Protein AF-A0A4U1EBN3-F1 (afdb_monomer)

Nearest PDB structures (foldseek):
  2xh1-assembly1_B  TM=9.028E-01  e=1.393E-08  Homo sapiens
  6t8q-assembly1_A  TM=9.033E-01  e=2.038E-08  Homo sapiens
  6t8p-assembly1_B  TM=8.992E-01  e=2.628E-08  Homo sapiens
  4gdy-assembly1_B  TM=8.950E-01  e=2.466E-08  Homo sapiens
  2vgz-assembly1_A  TM=9.023E-01  e=3.179E-08  Homo sapiens

Foldseek 3Di:
DVVVVVCVVCDPVNVVVVVVVVVVVLVVLLVVVVVVCCVPCVVQWDWDSDPDDFWIWIGGPPDPPPPVVCVVPVVVPPQDADDDNIGIDGSDD

Solvent-accessible surface area (backbone atoms only — not comparable to full-atom values): 5765 Å² total; per-residue (Å²): 108,69,69,60,53,51,48,62,75,39,37,71,68,45,47,51,54,48,51,50,56,52,50,53,52,50,49,56,52,50,52,54,51,49,54,49,42,58,73,74,32,61,91,47,40,48,69,61,88,65,92,66,83,64,55,43,54,39,46,66,59,95,55,95,61,65,60,66,63,38,74,76,55,42,79,83,48,101,71,83,75,75,99,61,102,49,48,57,48,67,70,78,129

Structure (mmCIF, N/CA/C/O backbone):
d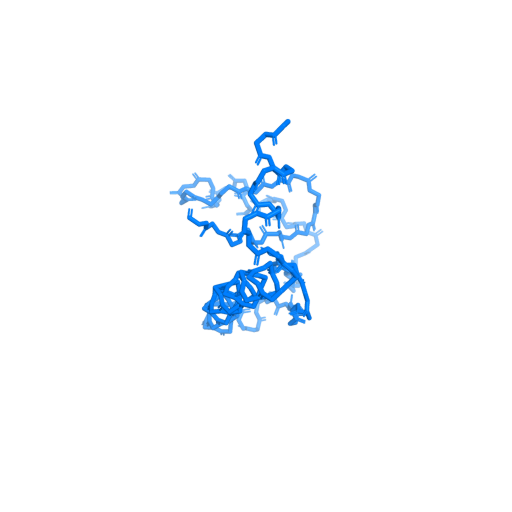ata_AF-A0A4U1EBN3-F1
#
_entry.id   AF-A0A4U1EBN3-F1
#
loop_
_atom_site.group_PDB
_atom_site.id
_atom_site.type_symbol
_atom_site.label_atom_id
_atom_site.label_alt_id
_atom_site.label_comp_id
_atom_site.label_asym_id
_atom_site.label_entity_id
_atom_site.label_seq_id
_atom_site.pdbx_PDB_ins_code
_atom_site.Cartn_x
_atom_site.Cartn_y
_atom_site.Cartn_z
_atom_site.occupancy
_atom_site.B_iso_or_equiv
_atom_site.auth_seq_id
_atom_site.auth_comp_id
_atom_site.auth_asym_id
_atom_site.auth_atom_id
_atom_site.pdbx_PDB_model_num
ATOM 1 N N . LEU A 1 1 ? -0.494 9.701 26.380 1.00 71.62 1 LEU A N 1
ATOM 2 C CA . LEU A 1 1 ? -1.924 9.930 26.703 1.00 71.62 1 LEU A CA 1
ATOM 3 C C . LEU A 1 1 ? -2.773 10.270 25.475 1.00 71.62 1 LEU A C 1
ATOM 5 O O . LEU A 1 1 ? -3.823 9.664 25.344 1.00 71.62 1 LEU A O 1
ATOM 9 N N . LEU A 1 2 ? -2.316 11.120 24.543 1.00 88.75 2 LEU A N 1
ATOM 10 C CA . LEU A 1 2 ? -3.091 11.505 23.345 1.00 88.75 2 LEU A CA 1
ATOM 11 C C . LEU A 1 2 ? -3.589 10.327 22.488 1.00 88.75 2 LEU A C 1
ATOM 13 O O . LEU A 1 2 ? -4.775 10.254 22.193 1.00 88.75 2 LEU A O 1
ATOM 17 N N . VAL A 1 3 ? -2.718 9.370 22.142 1.00 89.06 3 VAL A N 1
ATOM 18 C CA . VAL A 1 3 ? -3.121 8.188 21.347 1.00 89.06 3 VAL A CA 1
ATOM 19 C C . VAL A 1 3 ? -4.160 7.344 22.090 1.00 89.06 3 VAL A C 1
ATOM 21 O O . VAL A 1 3 ? -5.131 6.897 21.499 1.00 89.06 3 VAL A O 1
ATOM 24 N N . SER A 1 4 ? -4.001 7.176 23.405 1.00 88.88 4 SER A N 1
ATOM 25 C CA . SER A 1 4 ? -4.958 6.429 24.228 1.00 88.88 4 SER A CA 1
ATOM 26 C C . SER A 1 4 ? -6.324 7.120 24.296 1.00 88.88 4 SER A C 1
ATOM 28 O O . SER A 1 4 ? -7.339 6.442 24.186 1.00 88.88 4 SER A O 1
ATOM 30 N N . GLN A 1 5 ? -6.361 8.451 24.414 1.00 92.12 5 GLN A N 1
ATOM 31 C CA . GLN A 1 5 ? -7.612 9.216 24.391 1.00 92.12 5 GLN A CA 1
ATOM 32 C C . GLN A 1 5 ? -8.293 9.159 23.020 1.00 92.12 5 GLN A C 1
ATOM 34 O O . GLN A 1 5 ? -9.506 8.988 22.959 1.00 92.12 5 GLN A O 1
ATOM 39 N N . LEU A 1 6 ? -7.518 9.242 21.936 1.00 91.56 6 LEU A N 1
ATOM 40 C CA . LEU A 1 6 ? -8.024 9.111 20.571 1.00 91.56 6 LEU A CA 1
ATOM 41 C C . LEU A 1 6 ? -8.663 7.737 20.340 1.00 91.56 6 LEU A C 1
ATOM 43 O O . LEU A 1 6 ? -9.789 7.657 19.861 1.00 91.56 6 LEU A O 1
ATOM 47 N N . LEU A 1 7 ? -7.968 6.663 20.727 1.00 91.56 7 LEU A N 1
ATOM 48 C CA . LEU A 1 7 ? -8.481 5.299 20.596 1.00 91.56 7 LEU A CA 1
ATOM 49 C C . LEU A 1 7 ? -9.733 5.078 21.450 1.00 91.56 7 LEU A C 1
ATOM 51 O O . LEU A 1 7 ? -10.666 4.426 20.998 1.00 91.56 7 LEU A O 1
ATOM 55 N N . TYR A 1 8 ? -9.787 5.657 22.652 1.00 92.81 8 TYR A N 1
ATOM 56 C CA . TYR A 1 8 ? -10.977 5.574 23.498 1.00 92.81 8 TYR A CA 1
ATOM 57 C C . TYR A 1 8 ? -12.173 6.327 22.895 1.00 92.81 8 TYR A C 1
ATOM 59 O O . TYR A 1 8 ? -13.289 5.820 22.918 1.00 92.81 8 TYR A O 1
ATOM 67 N N . GLN A 1 9 ? -11.949 7.516 22.324 1.00 94.19 9 GLN A N 1
ATOM 68 C CA . GLN A 1 9 ? -12.997 8.298 21.658 1.00 94.19 9 GLN A CA 1
ATOM 69 C C . GLN A 1 9 ? -13.505 7.643 20.373 1.00 94.19 9 GLN A C 1
ATOM 71 O O . GLN A 1 9 ? -14.690 7.732 20.070 1.00 94.19 9 GLN A O 1
ATOM 76 N N . TRP A 1 10 ? -12.616 7.017 19.603 1.00 93.56 10 TRP A N 1
ATOM 77 C CA . TRP A 1 10 ? -12.986 6.317 18.376 1.00 93.56 10 TRP A CA 1
ATOM 78 C C . TRP A 1 10 ? -13.651 4.968 18.638 1.00 93.56 10 TRP A C 1
ATOM 80 O O . TRP A 1 10 ? -14.449 4.520 17.816 1.00 93.56 10 TRP A O 1
ATOM 90 N N . GLY A 1 11 ? -13.320 4.317 19.755 1.00 94.56 11 GLY A N 1
ATOM 91 C CA . GLY A 1 11 ? -13.666 2.919 19.964 1.00 94.56 11 GLY A CA 1
ATOM 92 C C . GLY A 1 11 ? -13.052 2.017 18.888 1.00 94.56 11 GLY A C 1
ATOM 93 O O . GLY A 1 11 ? -12.289 2.453 18.021 1.00 94.56 11 GLY A O 1
ATOM 94 N N . GLU A 1 12 ? -13.388 0.731 18.938 1.00 94.94 12 GLU A N 1
ATOM 95 C CA . GLU A 1 12 ? -12.896 -0.245 17.961 1.00 94.94 12 GLU A CA 1
ATOM 96 C C . GLU A 1 12 ? -13.372 0.083 16.538 1.00 94.94 12 GLU A C 1
ATOM 98 O O . GLU A 1 12 ? -12.569 0.108 15.608 1.00 94.94 12 GLU A O 1
ATOM 103 N N . GLU A 1 13 ? -14.649 0.433 16.379 1.00 95.69 13 GLU A N 1
ATOM 104 C CA . GLU A 1 13 ? -15.240 0.762 15.079 1.00 95.69 13 GLU A CA 1
ATOM 105 C C . GLU A 1 13 ? -14.567 1.981 14.428 1.00 95.69 13 GLU A C 1
ATOM 107 O O . GLU A 1 13 ? -14.170 1.930 13.264 1.00 95.69 13 GLU A O 1
ATOM 112 N N . GLY A 1 14 ? -14.370 3.072 15.177 1.00 95.69 14 GLY A N 1
ATOM 113 C CA . GLY A 1 14 ? -13.728 4.275 14.650 1.00 95.69 14 GLY A CA 1
ATOM 114 C C . GLY A 1 14 ? -12.250 4.061 14.322 1.00 95.69 14 GLY A C 1
ATOM 115 O O . GLY A 1 14 ? -11.750 4.626 13.343 1.00 95.69 14 GLY A O 1
ATOM 116 N N . PHE A 1 15 ? -11.560 3.216 15.096 1.00 95.12 15 PHE A N 1
ATOM 117 C CA . PHE A 1 15 ? -10.187 2.818 14.808 1.00 95.12 15 PHE A CA 1
ATOM 118 C C . PHE A 1 15 ? -10.098 1.996 13.519 1.00 95.12 15 PHE A C 1
ATOM 120 O O . PHE A 1 15 ? -9.311 2.349 12.641 1.00 95.12 15 PHE A O 1
ATOM 127 N N . LEU A 1 16 ? -10.933 0.965 13.359 1.00 96.19 16 LEU A N 1
ATOM 128 C CA . LEU A 1 16 ? -10.971 0.153 12.139 1.00 96.19 16 LEU A CA 1
ATOM 129 C C . LEU A 1 16 ? -11.334 1.003 10.916 1.00 96.1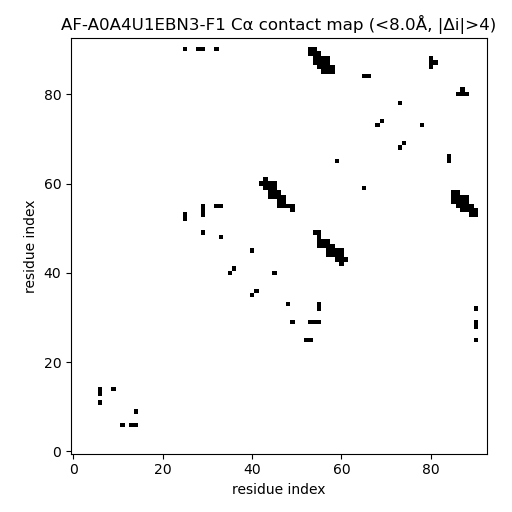9 16 LEU A C 1
ATOM 131 O O . LEU A 1 16 ? -10.625 0.968 9.914 1.00 96.19 16 LEU A O 1
ATOM 135 N N . ALA A 1 17 ? -12.332 1.882 11.035 1.00 96.44 17 ALA A N 1
ATOM 136 C CA . ALA A 1 17 ? -12.691 2.803 9.962 1.00 96.44 17 ALA A CA 1
ATOM 137 C C . ALA A 1 17 ? -11.539 3.760 9.597 1.00 96.44 17 ALA A C 1
ATOM 139 O O . ALA A 1 17 ? -11.388 4.147 8.437 1.00 96.44 17 ALA A O 1
ATOM 140 N N . HIS A 1 18 ? -10.724 4.188 10.568 1.00 95.00 18 HIS A N 1
ATOM 141 C CA . HIS A 1 18 ? -9.522 4.972 10.284 1.00 95.00 18 HIS A CA 1
ATOM 142 C C . HIS A 1 18 ? -8.462 4.147 9.553 1.00 95.00 18 HIS A C 1
ATOM 144 O O . HIS A 1 18 ? -7.898 4.635 8.573 1.00 95.00 18 HIS A O 1
ATOM 150 N N . VAL A 1 19 ? -8.219 2.911 9.994 1.00 94.25 19 VAL A N 1
ATOM 151 C CA . VAL A 1 19 ? -7.289 1.988 9.335 1.00 94.25 19 VAL A CA 1
ATOM 152 C C . VAL A 1 19 ? -7.698 1.761 7.879 1.00 94.25 19 VAL A C 1
ATOM 154 O O . VAL A 1 19 ? -6.850 1.907 7.001 1.00 94.25 19 VAL A O 1
ATOM 157 N N . ASP A 1 20 ? -8.981 1.531 7.598 1.00 95.75 20 ASP A N 1
ATOM 158 C CA . ASP A 1 20 ? -9.489 1.355 6.231 1.00 95.75 20 ASP A CA 1
ATOM 159 C C . ASP A 1 20 ? -9.238 2.591 5.357 1.00 95.75 20 ASP A C 1
ATOM 161 O O . ASP A 1 20 ? -8.722 2.478 4.243 1.00 95.75 20 ASP A O 1
ATOM 165 N N . ARG A 1 21 ? -9.485 3.799 5.885 1.00 95.12 21 ARG A N 1
ATOM 166 C CA . ARG A 1 21 ? -9.176 5.052 5.168 1.00 95.12 21 ARG A CA 1
ATOM 167 C C . ARG A 1 21 ? -7.688 5.184 4.845 1.00 95.12 21 ARG A C 1
ATOM 169 O O . ARG A 1 21 ? -7.331 5.644 3.759 1.00 95.12 21 ARG A O 1
ATOM 176 N N . VAL A 1 22 ? -6.816 4.802 5.777 1.00 93.31 22 VAL A N 1
ATOM 177 C CA . VAL A 1 22 ? -5.361 4.826 5.571 1.00 93.31 22 VAL A CA 1
ATOM 178 C C . VAL A 1 22 ? -4.948 3.780 4.531 1.00 93.31 22 VAL A C 1
ATOM 180 O O . VAL A 1 22 ? -4.151 4.091 3.645 1.00 93.31 22 VAL A O 1
ATOM 183 N N . ILE A 1 23 ? -5.518 2.574 4.577 1.00 91.69 23 ILE A N 1
ATOM 184 C CA . ILE A 1 23 ? -5.285 1.523 3.577 1.00 91.69 23 ILE A CA 1
ATOM 185 C C . ILE A 1 23 ? -5.679 2.015 2.182 1.00 91.69 23 ILE A C 1
ATOM 187 O O . ILE A 1 23 ? -4.889 1.881 1.247 1.00 91.69 23 ILE A O 1
ATOM 191 N N . ASP A 1 24 ? -6.855 2.622 2.034 1.00 92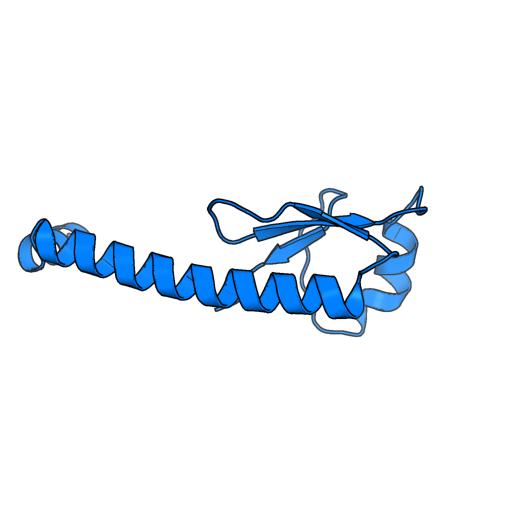.81 24 ASP A N 1
ATOM 192 C CA . ASP A 1 24 ? -7.332 3.141 0.751 1.00 92.81 24 ASP A CA 1
ATOM 193 C C . ASP A 1 24 ? -6.448 4.262 0.205 1.00 92.81 24 ASP A C 1
ATOM 195 O O . ASP A 1 24 ? 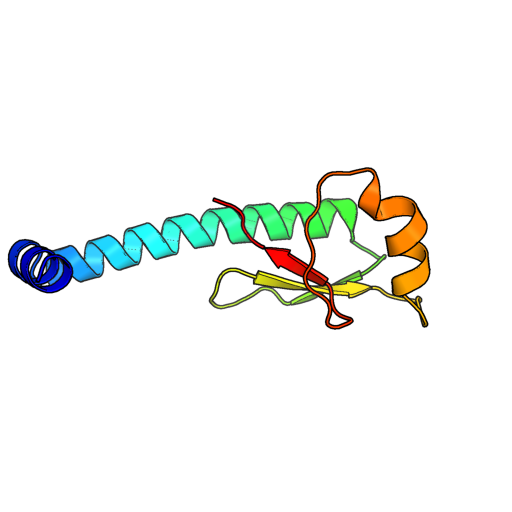-6.181 4.318 -0.999 1.00 92.81 24 ASP A O 1
ATOM 199 N N . PHE A 1 25 ? -5.952 5.137 1.080 1.00 90.81 25 PHE A N 1
ATOM 200 C CA . PHE A 1 25 ? -4.990 6.164 0.700 1.00 90.81 25 PHE A CA 1
ATOM 201 C C . PHE A 1 25 ? -3.705 5.544 0.134 1.00 90.81 25 PHE A C 1
ATOM 203 O O . PHE A 1 25 ? -3.312 5.855 -0.992 1.00 90.81 25 PHE A O 1
ATOM 210 N N . TYR A 1 26 ? -3.082 4.612 0.861 1.00 86.94 26 TYR A N 1
ATOM 211 C CA . TYR A 1 26 ? -1.847 3.971 0.398 1.00 86.94 26 TYR A CA 1
ATOM 212 C C . TYR A 1 26 ? -2.058 3.083 -0.831 1.00 86.94 26 TYR A C 1
ATOM 214 O O . TYR A 1 26 ? -1.167 2.998 -1.676 1.00 86.94 26 TYR A O 1
ATOM 222 N N . ARG A 1 27 ? -3.241 2.480 -0.987 1.00 88.88 27 ARG A N 1
ATOM 223 C CA . ARG A 1 27 ? -3.611 1.719 -2.185 1.00 88.88 27 ARG A CA 1
ATOM 224 C C . ARG A 1 27 ? -3.588 2.600 -3.432 1.00 88.88 27 ARG A C 1
ATOM 226 O O . ARG A 1 27 ? -2.935 2.239 -4.406 1.00 88.88 27 ARG A O 1
ATOM 233 N N . LYS A 1 28 ? -4.211 3.782 -3.379 1.00 90.12 28 LYS A N 1
ATOM 234 C CA . LYS A 1 28 ? -4.210 4.742 -4.500 1.00 90.12 28 LYS A CA 1
ATOM 235 C C . LYS A 1 28 ? -2.795 5.167 -4.884 1.00 90.12 28 LYS A C 1
ATOM 237 O O . LYS A 1 28 ? -2.458 5.202 -6.065 1.00 90.12 28 LYS A O 1
ATOM 242 N N . GLN A 1 29 ? -1.954 5.438 -3.889 1.00 86.94 29 GLN A N 1
ATOM 243 C CA . GLN A 1 29 ? -0.569 5.830 -4.130 1.00 86.94 29 GLN A CA 1
ATOM 244 C C . GLN A 1 29 ? 0.271 4.694 -4.727 1.00 86.94 29 GLN A C 1
ATOM 246 O O . GLN A 1 29 ? 1.057 4.922 -5.648 1.00 86.94 29 GLN A O 1
ATOM 251 N N . ARG A 1 30 ? 0.090 3.461 -4.236 1.00 87.56 30 ARG A N 1
ATOM 252 C CA . ARG A 1 30 ? 0.716 2.268 -4.816 1.00 87.56 30 ARG A CA 1
ATOM 253 C C . ARG A 1 30 ? 0.332 2.120 -6.284 1.00 87.56 30 ARG A C 1
ATOM 255 O O . ARG A 1 30 ? 1.210 1.900 -7.111 1.00 87.56 30 ARG A O 1
ATOM 262 N N . ASP A 1 31 ? -0.952 2.244 -6.602 1.00 89.94 31 ASP A N 1
ATOM 263 C CA . ASP A 1 31 ? -1.451 2.053 -7.965 1.00 89.94 31 ASP A CA 1
ATOM 264 C C . ASP A 1 31 ? -0.890 3.122 -8.916 1.00 89.94 31 ASP A C 1
ATOM 266 O O . ASP A 1 31 ? -0.449 2.799 -10.019 1.00 89.94 31 ASP A O 1
ATOM 270 N N . ALA A 1 32 ? -0.794 4.377 -8.463 1.00 88.31 32 ALA A N 1
ATOM 271 C CA . ALA A 1 32 ? -0.143 5.446 -9.220 1.00 88.31 32 ALA A CA 1
ATOM 272 C C . ALA A 1 32 ? 1.351 5.167 -9.466 1.00 88.31 32 ALA A C 1
ATOM 274 O O . ALA A 1 32 ? 1.860 5.396 -10.567 1.00 88.31 32 ALA A O 1
ATOM 275 N N . LEU A 1 33 ? 2.056 4.643 -8.460 1.00 85.50 33 LEU A N 1
ATOM 276 C CA . LEU A 1 33 ? 3.475 4.313 -8.566 1.00 85.50 33 LEU A CA 1
ATOM 277 C C . LEU A 1 33 ? 3.723 3.124 -9.506 1.00 85.50 33 LEU A C 1
ATOM 279 O O . LEU A 1 33 ? 4.663 3.161 -10.300 1.00 85.50 33 LEU A O 1
ATOM 283 N N . LEU A 1 34 ? 2.861 2.105 -9.462 1.00 88.25 34 LEU A N 1
ATOM 284 C CA . LEU A 1 34 ? 2.898 0.974 -10.392 1.00 88.25 34 LEU A CA 1
ATOM 285 C C . LEU A 1 34 ? 2.638 1.430 -11.827 1.00 88.25 34 LEU A C 1
ATOM 287 O O . LEU A 1 34 ? 3.426 1.102 -12.706 1.00 88.25 34 LEU A O 1
ATOM 291 N N . ALA A 1 35 ? 1.627 2.273 -12.052 1.00 89.38 35 ALA A N 1
ATOM 292 C CA . ALA A 1 35 ? 1.353 2.826 -13.376 1.00 89.38 35 ALA A CA 1
ATOM 293 C C . ALA A 1 35 ? 2.538 3.645 -13.922 1.00 89.38 35 ALA A C 1
ATOM 295 O O . ALA A 1 35 ? 2.844 3.597 -15.115 1.00 89.38 35 ALA A O 1
ATOM 296 N N . ALA A 1 36 ? 3.238 4.389 -13.058 1.00 85.88 36 ALA A N 1
ATOM 297 C CA . ALA A 1 36 ? 4.448 5.106 -13.447 1.00 85.88 36 ALA A CA 1
ATOM 298 C C . ALA A 1 36 ? 5.602 4.147 -13.789 1.00 85.88 36 ALA A C 1
ATOM 300 O O . ALA A 1 36 ? 6.301 4.371 -14.780 1.00 85.88 36 ALA A O 1
ATOM 301 N N . ALA A 1 37 ? 5.785 3.079 -13.010 1.00 85.62 37 ALA A N 1
ATOM 302 C CA . ALA A 1 37 ? 6.783 2.052 -13.288 1.00 85.62 37 ALA A CA 1
ATOM 303 C C . ALA A 1 37 ? 6.487 1.332 -14.615 1.00 85.62 37 ALA A C 1
ATOM 305 O O . ALA A 1 37 ? 7.356 1.295 -15.485 1.00 85.62 37 ALA A O 1
ATOM 306 N N . ASP A 1 38 ? 5.248 0.885 -14.835 1.00 87.62 38 ASP A N 1
ATOM 307 C CA . ASP A 1 38 ? 4.808 0.275 -16.096 1.00 87.62 38 ASP A CA 1
ATOM 308 C C . ASP A 1 38 ? 5.053 1.215 -17.282 1.00 87.62 38 ASP A C 1
ATOM 310 O O . ASP A 1 38 ? 5.561 0.796 -18.323 1.00 87.62 38 ASP A O 1
ATOM 314 N N . LYS A 1 39 ? 4.763 2.511 -17.134 1.00 86.25 39 LYS A N 1
ATOM 315 C CA . LYS A 1 39 ? 4.930 3.485 -18.218 1.00 86.25 39 LYS A CA 1
ATOM 316 C C . LYS A 1 39 ? 6.391 3.760 -18.577 1.00 86.25 39 LYS A C 1
ATOM 318 O O . LYS A 1 39 ? 6.701 3.917 -19.755 1.00 86.25 39 LYS A O 1
ATOM 323 N N . TRP A 1 40 ? 7.270 3.892 -17.584 1.00 84.00 40 TRP A N 1
ATOM 324 C CA . TRP A 1 40 ? 8.620 4.433 -17.797 1.00 84.00 40 TRP A CA 1
ATOM 325 C C . TRP A 1 40 ? 9.744 3.410 -17.658 1.00 84.00 40 TRP A C 1
ATOM 327 O O . TRP A 1 40 ? 10.838 3.644 -18.167 1.00 84.00 40 TRP A O 1
ATOM 337 N N . LEU A 1 41 ? 9.502 2.301 -16.962 1.00 80.75 41 LEU A N 1
ATOM 338 C CA . LEU A 1 41 ? 10.524 1.316 -16.606 1.00 80.75 41 LEU A CA 1
ATOM 339 C C . LEU A 1 41 ? 10.298 -0.049 -17.270 1.00 80.75 41 LEU A C 1
ATOM 341 O O . LEU A 1 41 ? 11.152 -0.929 -17.145 1.00 80.75 41 LEU A O 1
ATOM 345 N N . SER A 1 42 ? 9.198 -0.232 -18.007 1.00 83.12 42 SER A N 1
ATOM 346 C CA . SER A 1 42 ? 8.930 -1.471 -18.747 1.00 83.12 42 SER A CA 1
ATOM 347 C C . SER A 1 42 ? 10.066 -1.815 -19.706 1.00 83.12 42 SER A C 1
ATOM 349 O O . SER A 1 42 ? 10.528 -0.984 -20.485 1.00 83.12 42 SER A O 1
ATOM 351 N N . GLY A 1 43 ? 10.548 -3.056 -19.625 1.00 81.00 43 GLY A N 1
ATOM 352 C CA . GLY A 1 43 ? 11.692 -3.545 -20.403 1.00 81.00 43 GLY A CA 1
ATOM 353 C C . GLY A 1 43 ? 13.065 -3.132 -19.854 1.00 81.00 43 GLY A C 1
ATOM 354 O O . GLY A 1 43 ? 14.048 -3.816 -20.131 1.00 81.00 43 GLY A O 1
ATOM 355 N N . LEU A 1 44 ? 13.136 -2.085 -19.026 1.00 79.56 44 LEU A N 1
ATOM 356 C CA . LEU A 1 44 ? 14.364 -1.612 -18.376 1.00 79.56 44 LEU A CA 1
ATOM 357 C C . LEU A 1 44 ? 14.541 -2.183 -16.965 1.00 79.56 44 LEU A C 1
ATOM 359 O O . LEU A 1 44 ? 15.666 -2.319 -16.491 1.00 79.56 44 LEU A O 1
ATOM 363 N N . ALA A 1 45 ? 13.448 -2.525 -16.284 1.00 83.50 45 ALA A N 1
ATOM 364 C CA . ALA A 1 45 ? 13.460 -3.020 -14.915 1.00 83.50 45 ALA A CA 1
ATOM 365 C C . ALA A 1 45 ? 12.374 -4.075 -14.666 1.00 83.50 45 ALA A C 1
ATOM 367 O O . ALA A 1 45 ? 11.493 -4.303 -15.492 1.00 83.50 45 ALA A O 1
ATOM 368 N N . GLU A 1 46 ? 12.468 -4.726 -13.513 1.00 82.25 46 GLU A N 1
ATOM 369 C CA . GLU A 1 46 ? 11.457 -5.603 -12.928 1.00 82.25 46 GLU A CA 1
ATOM 370 C C . GLU A 1 46 ? 11.084 -5.057 -11.557 1.00 82.25 46 GLU A C 1
ATOM 372 O O . GLU A 1 46 ? 11.940 -4.581 -10.811 1.00 82.25 46 GLU A O 1
ATOM 377 N N . TRP A 1 47 ? 9.813 -5.146 -11.199 1.00 86.44 47 TRP A N 1
ATOM 378 C CA . TRP A 1 47 ? 9.324 -4.808 -9.869 1.00 86.44 47 TRP A CA 1
ATOM 379 C C . TRP A 1 47 ? 8.258 -5.806 -9.450 1.00 86.44 47 TRP A C 1
ATOM 381 O O . TRP A 1 47 ? 7.655 -6.488 -10.278 1.00 86.44 47 TRP A O 1
ATOM 391 N N . GLN A 1 48 ? 8.042 -5.904 -8.143 1.00 83.81 48 GLN A N 1
ATOM 392 C CA . GLN A 1 48 ? 6.976 -6.722 -7.578 1.00 83.81 48 GLN A CA 1
ATOM 393 C C . GLN A 1 48 ? 5.851 -5.818 -7.093 1.00 83.81 48 GLN A C 1
ATOM 395 O O . GLN A 1 48 ? 6.109 -4.809 -6.439 1.00 83.81 48 GLN A O 1
ATOM 400 N N . VAL A 1 49 ? 4.608 -6.191 -7.399 1.00 83.31 49 VAL A N 1
ATOM 401 C CA . VAL A 1 49 ? 3.422 -5.507 -6.874 1.00 83.31 49 VAL A CA 1
ATOM 402 C C . VAL A 1 49 ? 3.378 -5.725 -5.359 1.00 83.31 49 VAL A C 1
ATOM 404 O O . VAL A 1 49 ? 3.251 -6.872 -4.924 1.00 83.31 49 VAL A O 1
ATOM 407 N N . PRO A 1 50 ? 3.494 -4.669 -4.534 1.00 81.44 50 PRO A N 1
ATOM 408 C CA . PRO A 1 50 ? 3.516 -4.843 -3.093 1.00 81.44 50 PRO A CA 1
ATOM 409 C C . PRO A 1 50 ? 2.104 -5.142 -2.575 1.00 81.44 50 PRO A C 1
ATOM 411 O O . PRO A 1 50 ? 1.148 -4.401 -2.830 1.00 81.44 50 PRO A O 1
ATOM 414 N N . THR A 1 51 ? 1.982 -6.228 -1.811 1.00 78.94 51 THR A N 1
ATOM 415 C CA . THR A 1 51 ? 0.726 -6.631 -1.156 1.00 78.94 51 THR A CA 1
ATOM 416 C C . THR A 1 51 ? 0.401 -5.745 0.051 1.00 78.94 51 THR A C 1
ATOM 418 O O . THR A 1 51 ? -0.767 -5.566 0.385 1.00 78.94 51 THR A O 1
ATOM 421 N N . ALA A 1 52 ? 1.422 -5.166 0.690 1.00 75.19 52 ALA A N 1
ATOM 422 C CA . ALA A 1 52 ? 1.306 -4.267 1.835 1.00 75.19 52 ALA A CA 1
ATOM 423 C C . ALA A 1 52 ? 2.518 -3.320 1.916 1.00 75.19 52 ALA A C 1
ATOM 425 O O . ALA A 1 52 ? 3.544 -3.549 1.272 1.00 75.19 52 ALA A O 1
ATOM 426 N N . GLY A 1 53 ? 2.413 -2.278 2.743 1.00 77.12 53 GLY A N 1
ATOM 427 C CA . GLY A 1 53 ? 3.485 -1.307 2.972 1.00 77.12 53 GLY A CA 1
ATOM 428 C C . GLY A 1 53 ? 3.439 -0.104 2.027 1.00 77.12 53 GLY A C 1
ATOM 429 O O . GLY A 1 53 ? 2.423 0.178 1.400 1.00 77.12 53 GLY A O 1
ATOM 430 N N . MET A 1 54 ? 4.546 0.641 1.977 1.00 80.06 54 MET A N 1
ATOM 431 C CA . MET A 1 54 ? 4.618 1.979 1.359 1.00 80.06 54 MET A CA 1
ATOM 432 C C . MET A 1 54 ? 5.745 2.114 0.325 1.00 80.06 54 MET A C 1
ATOM 434 O O . MET A 1 54 ? 6.103 3.223 -0.075 1.00 80.06 54 MET A O 1
ATOM 438 N N . PHE A 1 55 ? 6.345 0.994 -0.072 1.00 79.00 55 PHE A N 1
ATOM 439 C CA . PHE A 1 55 ? 7.547 0.978 -0.894 1.00 79.00 55 PHE A CA 1
ATOM 440 C C . PHE A 1 55 ? 7.372 0.064 -2.100 1.00 79.00 55 PHE A C 1
ATOM 442 O O . PHE A 1 55 ? 6.867 -1.051 -1.970 1.00 79.00 55 PHE A O 1
ATOM 449 N N . LEU A 1 56 ? 7.840 0.529 -3.259 1.00 79.38 56 LEU A N 1
ATOM 450 C CA . LEU A 1 56 ? 7.992 -0.303 -4.448 1.00 79.38 56 LEU A CA 1
ATOM 451 C C . LEU A 1 56 ? 9.460 -0.686 -4.611 1.00 79.38 56 LEU A C 1
ATOM 453 O O . LEU A 1 56 ? 10.330 0.186 -4.666 1.00 79.38 56 LEU A O 1
ATOM 457 N N . TRP A 1 57 ? 9.711 -1.988 -4.702 1.00 80.12 57 TRP A N 1
ATOM 458 C CA . TRP A 1 57 ? 11.036 -2.547 -4.931 1.00 80.12 57 TRP A CA 1
ATOM 459 C C . TRP A 1 57 ? 11.277 -2.756 -6.422 1.00 80.12 57 TRP A C 1
ATOM 461 O O . TRP A 1 57 ? 10.560 -3.527 -7.065 1.00 80.12 57 TRP A O 1
ATOM 471 N N . VAL A 1 58 ? 12.298 -2.084 -6.959 1.00 81.31 58 VAL A N 1
ATOM 472 C CA . VAL A 1 58 ? 12.631 -2.113 -8.387 1.00 81.31 58 VAL A CA 1
ATOM 473 C C . VAL A 1 58 ? 14.048 -2.649 -8.604 1.00 81.31 58 VAL A C 1
ATOM 475 O O . VAL A 1 58 ? 15.019 -2.174 -8.009 1.00 81.31 58 VAL A O 1
ATOM 478 N N . LYS A 1 59 ? 14.171 -3.629 -9.503 1.00 78.38 59 LYS A N 1
ATOM 479 C CA . LYS A 1 59 ? 15.416 -4.256 -9.954 1.00 78.38 59 LYS A CA 1
ATOM 480 C C . LYS A 1 59 ? 15.658 -3.924 -11.426 1.00 78.38 59 LYS A C 1
ATOM 482 O O . LYS A 1 59 ? 14.919 -4.366 -12.296 1.00 78.38 59 LYS A O 1
ATOM 487 N N . ILE A 1 60 ? 16.708 -3.169 -11.723 1.00 79.00 60 ILE A N 1
ATOM 488 C CA . ILE A 1 60 ? 17.043 -2.783 -13.101 1.00 79.00 60 ILE A CA 1
ATOM 489 C C . ILE A 1 60 ? 17.675 -3.968 -13.856 1.00 79.00 60 ILE A C 1
ATOM 491 O O . ILE A 1 60 ? 18.511 -4.685 -13.303 1.00 79.00 60 ILE A O 1
ATOM 495 N N . LYS A 1 61 ? 17.288 -4.184 -15.120 1.00 71.31 61 LYS A N 1
ATOM 496 C CA . LYS A 1 61 ? 17.841 -5.227 -16.000 1.00 71.31 61 LYS A CA 1
ATOM 497 C C . LYS A 1 61 ? 19.155 -4.768 -16.636 1.00 71.31 61 LYS A C 1
ATOM 499 O O . LYS A 1 61 ?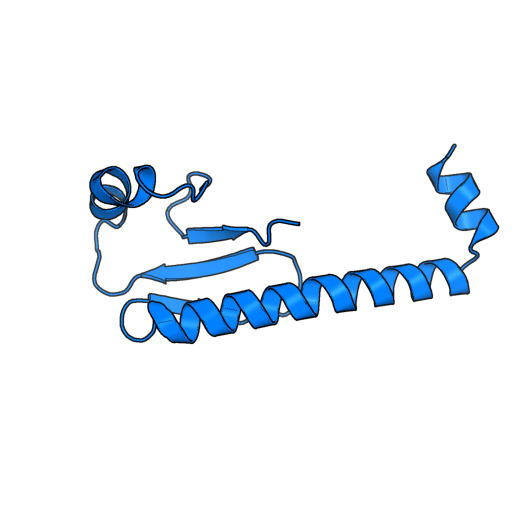 19.310 -3.603 -16.983 1.00 71.31 61 LYS A O 1
ATOM 504 N N . GLY A 1 62 ? 20.100 -5.689 -16.831 1.00 64.75 62 GLY A N 1
ATOM 505 C CA . GLY A 1 62 ? 21.296 -5.465 -17.662 1.00 64.75 62 GLY A CA 1
ATOM 506 C C . GLY A 1 62 ? 22.397 -4.573 -17.069 1.00 64.75 62 GLY A C 1
ATOM 507 O O . GLY A 1 62 ? 23.472 -4.479 -17.653 1.00 64.75 62 GLY A O 1
ATOM 508 N N . LEU A 1 63 ? 22.189 -3.963 -15.901 1.00 57.53 63 LEU A N 1
ATOM 509 C CA . LEU A 1 63 ? 23.219 -3.204 -15.191 1.00 57.53 63 LEU A CA 1
ATOM 510 C C . LEU A 1 63 ? 23.887 -4.092 -14.137 1.00 57.53 63 LEU A C 1
ATOM 512 O O . LEU A 1 63 ? 23.287 -4.405 -13.114 1.00 57.53 63 LEU A O 1
ATOM 516 N N . HIS A 1 64 ? 25.140 -4.489 -14.384 1.00 53.09 64 HIS A N 1
ATOM 517 C CA . HIS A 1 64 ? 26.000 -5.068 -13.340 1.00 53.09 64 HIS A CA 1
ATOM 518 C C . HIS A 1 64 ? 26.396 -4.029 -12.282 1.00 53.09 64 HIS A C 1
ATOM 520 O O . HIS A 1 64 ? 26.724 -4.405 -11.161 1.00 53.09 64 HIS A O 1
ATOM 526 N N . ASP A 1 65 ? 26.315 -2.735 -12.609 1.00 54.34 65 ASP A N 1
ATOM 527 C CA . ASP A 1 65 ? 26.626 -1.659 -11.674 1.00 54.34 65 ASP A CA 1
ATOM 528 C C . ASP A 1 65 ? 25.658 -0.479 -11.845 1.00 54.34 65 ASP A C 1
ATOM 530 O O . ASP A 1 65 ? 25.863 0.449 -12.629 1.00 54.34 65 ASP A O 1
ATOM 534 N N . VAL A 1 66 ? 24.535 -0.555 -11.129 1.00 57.97 66 VAL A N 1
ATOM 535 C CA . VAL A 1 66 ? 23.459 0.447 -11.159 1.00 57.97 66 VAL A CA 1
ATOM 536 C C . VAL A 1 66 ? 23.919 1.792 -10.572 1.00 57.97 66 VAL A C 1
ATOM 538 O O . VAL A 1 66 ? 23.328 2.822 -10.879 1.00 57.97 66 VAL A O 1
ATOM 541 N N . ARG A 1 67 ? 25.002 1.808 -9.778 1.00 54.06 67 ARG A N 1
ATOM 542 C CA . ARG A 1 67 ? 25.506 2.998 -9.070 1.00 54.06 67 ARG A CA 1
ATOM 543 C C . ARG A 1 67 ? 25.987 4.100 -10.018 1.00 54.06 67 ARG A C 1
ATOM 545 O O . ARG A 1 67 ? 25.591 5.249 -9.852 1.00 54.06 67 ARG A O 1
ATOM 552 N N . LYS A 1 68 ? 26.734 3.752 -11.074 1.00 54.22 68 LYS A N 1
ATOM 553 C CA . LYS A 1 68 ? 27.293 4.742 -12.020 1.00 54.22 68 LYS A CA 1
ATOM 554 C C . LYS A 1 68 ? 26.232 5.535 -12.786 1.00 54.22 68 LYS A C 1
ATOM 556 O O . LYS A 1 68 ? 26.382 6.734 -12.984 1.00 54.22 68 LYS A O 1
ATOM 561 N N . LEU A 1 69 ? 25.136 4.890 -13.197 1.00 58.31 69 LEU A N 1
ATOM 562 C CA . LEU A 1 69 ? 24.050 5.577 -13.912 1.00 58.31 69 LEU A CA 1
ATOM 563 C C . LEU A 1 69 ? 23.295 6.563 -12.996 1.00 58.31 69 LEU A C 1
ATOM 565 O O . LEU A 1 69 ? 22.762 7.567 -13.467 1.00 58.31 69 LEU A O 1
ATOM 569 N N . ILE A 1 70 ? 23.252 6.272 -11.693 1.00 59.47 70 ILE A N 1
ATOM 570 C CA . ILE A 1 70 ? 22.533 7.047 -10.674 1.00 59.47 70 ILE A CA 1
ATOM 571 C C . ILE A 1 70 ? 23.323 8.287 -10.273 1.00 59.47 70 ILE A C 1
ATOM 573 O O . ILE A 1 70 ? 22.765 9.385 -10.291 1.00 59.47 70 ILE A O 1
ATOM 577 N N . GLU A 1 71 ? 24.610 8.114 -9.963 1.00 57.62 71 GLU A N 1
ATOM 578 C CA . GLU A 1 71 ? 25.508 9.197 -9.547 1.00 57.62 71 GLU A CA 1
ATOM 579 C C . GLU A 1 71 ? 25.607 10.296 -10.616 1.00 57.62 71 GLU A C 1
ATOM 581 O O . GLU A 1 71 ? 25.599 11.480 -10.285 1.00 57.62 71 GLU A O 1
ATOM 586 N N . GLU A 1 72 ? 25.595 9.934 -11.903 1.00 55.09 72 GLU A N 1
ATOM 587 C CA . GLU A 1 72 ? 25.703 10.913 -12.991 1.00 55.09 72 GLU A CA 1
ATOM 588 C C . GLU A 1 72 ? 24.364 11.542 -13.425 1.00 55.09 72 GLU A C 1
ATOM 590 O O . GLU A 1 72 ? 24.352 12.688 -13.887 1.00 55.09 72 GLU A O 1
ATOM 595 N N . LYS A 1 73 ? 23.227 10.830 -13.325 1.00 57.03 73 LYS A N 1
ATOM 596 C CA . LYS A 1 73 ? 21.955 11.276 -13.945 1.00 57.03 73 LYS A CA 1
ATOM 597 C C . LYS A 1 73 ? 20.789 11.497 -12.986 1.00 57.03 73 LYS A C 1
ATOM 599 O O . LYS A 1 73 ? 19.948 12.348 -13.280 1.00 57.03 73 LYS A O 1
ATOM 604 N N . ALA A 1 74 ? 20.702 10.768 -11.871 1.00 54.66 74 ALA A N 1
ATOM 605 C CA . ALA A 1 74 ? 19.544 10.848 -10.977 1.00 54.66 74 ALA A CA 1
ATOM 606 C C . ALA A 1 74 ? 19.606 12.068 -10.048 1.00 54.66 74 ALA A C 1
ATOM 608 O O . ALA A 1 74 ? 18.574 12.668 -9.783 1.00 54.66 74 ALA A O 1
ATOM 609 N N . PHE A 1 75 ? 20.800 12.523 -9.651 1.00 48.78 75 PHE A N 1
ATOM 610 C CA . PHE A 1 75 ? 20.961 13.668 -8.738 1.00 48.78 75 PHE A CA 1
ATOM 611 C C . PHE A 1 75 ? 20.441 15.008 -9.304 1.00 48.78 75 PHE A C 1
ATOM 613 O O . PHE A 1 75 ? 20.209 15.956 -8.560 1.00 48.78 75 PHE A O 1
ATOM 620 N N . LYS A 1 76 ? 20.218 15.094 -10.625 1.00 47.06 76 LYS A N 1
ATOM 621 C CA . LYS A 1 76 ? 19.661 16.282 -11.300 1.00 47.06 76 LYS A CA 1
ATOM 622 C C . LYS A 1 76 ? 18.130 16.376 -11.268 1.00 47.06 76 LYS A C 1
ATOM 624 O O . LYS A 1 76 ? 17.594 17.407 -11.665 1.00 47.06 76 LYS A O 1
ATOM 629 N N . LYS A 1 77 ? 17.419 15.331 -10.839 1.00 50.31 77 LYS A N 1
ATOM 630 C CA . LYS A 1 77 ? 15.959 15.337 -10.654 1.00 50.31 77 LYS A CA 1
ATOM 631 C C . LYS A 1 77 ? 15.685 14.892 -9.223 1.00 50.31 77 LYS A C 1
ATOM 633 O O . LYS A 1 77 ? 16.202 13.862 -8.831 1.00 50.31 77 LYS A O 1
ATOM 638 N N . GLU A 1 78 ? 14.920 15.660 -8.452 1.00 52.31 78 GLU A N 1
ATOM 639 C CA . GLU A 1 78 ? 14.718 15.556 -6.991 1.00 52.31 78 GLU A CA 1
ATOM 640 C C . GLU A 1 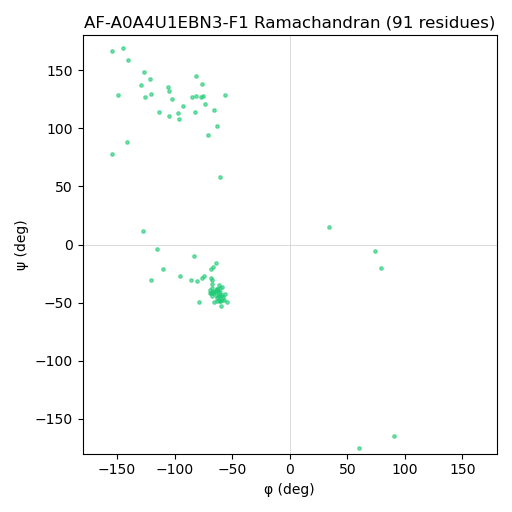78 ? 14.118 14.218 -6.481 1.00 52.31 78 GLU A C 1
ATOM 642 O O . GLU A 1 78 ? 13.077 14.180 -5.831 1.00 52.31 78 GLU A O 1
ATOM 647 N N . VAL A 1 79 ? 14.766 13.087 -6.748 1.00 51.91 79 VAL A N 1
ATOM 648 C CA . VAL A 1 79 ? 14.386 11.755 -6.275 1.00 51.91 79 VAL A CA 1
ATOM 649 C C . VAL A 1 79 ? 15.350 11.376 -5.153 1.00 51.91 79 VAL A C 1
ATOM 651 O O . VAL A 1 79 ? 16.535 11.161 -5.390 1.00 51.91 79 VAL A O 1
ATOM 654 N N . LYS A 1 80 ? 14.861 11.325 -3.908 1.00 46.84 80 LYS A N 1
ATOM 655 C CA . LYS A 1 80 ? 15.661 10.915 -2.740 1.00 46.84 80 LYS A CA 1
ATOM 656 C C . LYS A 1 80 ? 15.648 9.387 -2.603 1.00 46.84 80 LYS A C 1
ATOM 658 O O . LYS A 1 80 ? 14.570 8.800 -2.544 1.00 46.84 80 LYS A O 1
ATOM 663 N N . GLN A 1 81 ? 16.827 8.765 -2.522 1.00 51.00 81 GLN A N 1
ATOM 664 C CA . GLN A 1 81 ? 17.010 7.317 -2.343 1.00 51.00 81 GLN A CA 1
ATOM 665 C C . GLN A 1 81 ? 17.924 7.021 -1.141 1.00 51.00 81 GLN A C 1
ATOM 667 O O . GLN A 1 81 ? 18.831 7.795 -0.849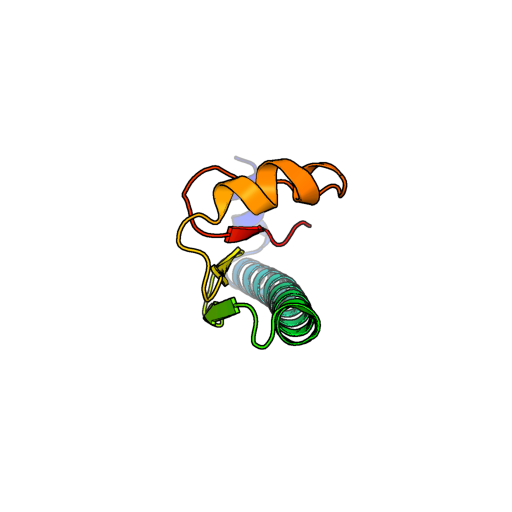 1.00 51.00 81 GLN A O 1
ATOM 672 N N . GLU A 1 82 ? 17.687 5.892 -0.465 1.00 46.09 82 GLU A N 1
ATOM 673 C CA . GLU A 1 82 ? 18.466 5.383 0.675 1.00 46.09 82 GLU A CA 1
ATOM 674 C C . GLU A 1 82 ? 19.362 4.204 0.217 1.00 46.09 82 GLU A 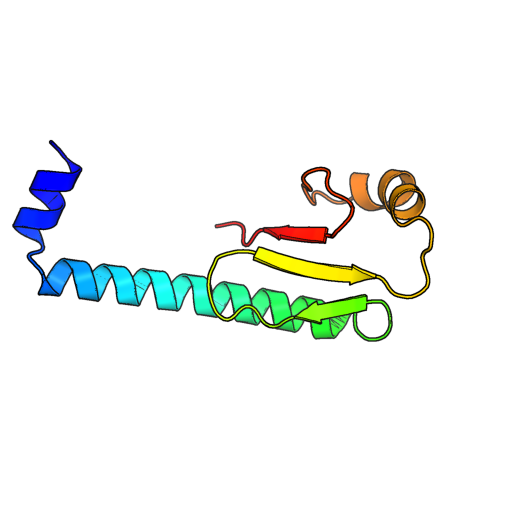C 1
ATOM 676 O O . GLU A 1 82 ? 18.916 3.318 -0.521 1.00 46.09 82 GLU A O 1
ATOM 681 N N . GLU A 1 83 ? 20.650 4.215 0.582 1.00 43.53 83 GLU A N 1
ATOM 682 C CA . GLU A 1 83 ? 21.697 3.333 0.033 1.00 43.53 83 GLU A CA 1
ATOM 683 C C . GLU A 1 83 ? 21.571 1.863 0.478 1.00 43.53 83 GLU A C 1
ATOM 685 O O . GLU A 1 83 ? 22.136 1.451 1.486 1.00 43.53 83 GLU A O 1
ATOM 690 N N . LYS A 1 84 ? 20.903 1.026 -0.323 1.00 41.88 84 LYS A N 1
ATOM 691 C CA . LYS A 1 84 ? 21.115 -0.438 -0.362 1.00 41.88 84 LYS A CA 1
ATOM 692 C C . LYS A 1 84 ? 20.705 -1.000 -1.727 1.00 41.88 84 LYS A C 1
ATOM 694 O O . LYS A 1 84 ? 19.622 -1.542 -1.840 1.00 41.88 84 LYS A O 1
ATOM 699 N N . LEU A 1 85 ? 21.554 -0.836 -2.751 1.00 46.41 85 LEU A N 1
ATOM 700 C CA . LEU A 1 85 ? 21.618 -1.514 -4.080 1.00 46.41 85 LEU A CA 1
ATOM 701 C C . LEU A 1 85 ? 20.338 -1.975 -4.818 1.00 46.41 85 LEU A C 1
ATOM 703 O O . LEU A 1 85 ? 20.408 -2.712 -5.797 1.00 46.41 85 LEU A O 1
ATOM 707 N N . HIS A 1 86 ? 19.180 -1.500 -4.406 1.00 49.25 86 HIS A N 1
ATOM 708 C CA . HIS A 1 86 ? 17.866 -1.841 -4.895 1.00 49.25 86 HIS A CA 1
ATOM 709 C C . HIS A 1 86 ? 17.028 -0.582 -4.714 1.00 49.25 86 HIS A C 1
ATOM 711 O O . HIS A 1 86 ? 17.063 0.068 -3.665 1.00 49.25 86 HIS A O 1
ATOM 717 N N . PHE A 1 87 ? 16.352 -0.164 -5.775 1.00 53.53 87 PHE A N 1
ATOM 718 C CA . PHE A 1 87 ? 15.615 1.086 -5.741 1.00 53.53 87 PHE A CA 1
ATOM 719 C C . PHE A 1 87 ? 14.357 0.917 -4.905 1.00 53.53 87 PHE A C 1
ATOM 721 O O . PHE A 1 87 ? 13.490 0.107 -5.235 1.00 53.53 87 PHE A O 1
ATOM 728 N N . PHE A 1 88 ? 14.259 1.724 -3.854 1.00 51.59 88 PHE A N 1
ATOM 729 C CA . PHE A 1 88 ? 13.010 1.981 -3.164 1.00 51.59 88 PHE A CA 1
ATOM 730 C C . PHE A 1 88 ? 12.430 3.279 -3.704 1.00 51.59 88 PHE A C 1
ATOM 732 O O . PHE A 1 88 ? 12.976 4.355 -3.464 1.00 51.59 88 PHE A O 1
ATOM 739 N N . PHE A 1 89 ? 11.303 3.189 -4.402 1.00 56.41 89 PHE A N 1
ATOM 740 C CA . PHE A 1 89 ? 10.454 4.362 -4.550 1.00 56.41 89 PHE A CA 1
ATOM 741 C C . PHE A 1 89 ? 9.600 4.465 -3.292 1.00 56.41 89 PHE A C 1
ATOM 743 O O . PHE A 1 89 ? 8.789 3.581 -3.000 1.00 56.41 89 PHE A O 1
ATOM 750 N N . LYS A 1 90 ? 9.826 5.528 -2.519 1.00 53.88 90 LYS A N 1
ATOM 751 C CA . LYS A 1 90 ? 8.971 5.882 -1.392 1.00 53.88 90 LYS A CA 1
ATOM 752 C C . LYS A 1 90 ? 7.714 6.536 -1.946 1.00 53.88 90 LYS A C 1
ATOM 754 O O . LYS A 1 90 ? 7.801 7.508 -2.691 1.00 53.88 90 LY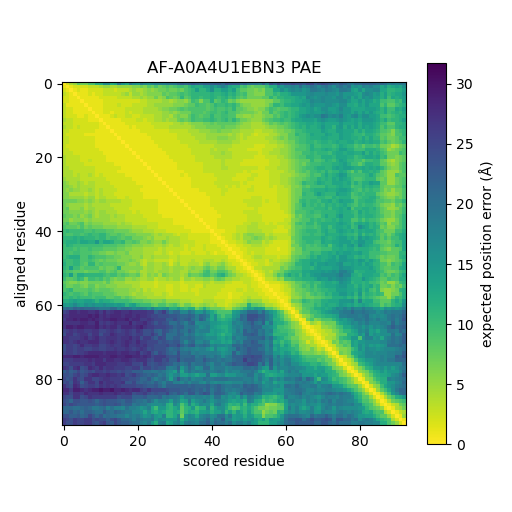S A O 1
ATOM 759 N N . VAL A 1 91 ? 6.555 6.019 -1.556 1.00 47.72 91 VAL A N 1
ATOM 760 C CA . VAL A 1 91 ? 5.302 6.761 -1.678 1.00 47.72 91 VAL A CA 1
ATOM 761 C C . VAL A 1 91 ? 5.427 7.993 -0.777 1.00 47.72 91 VAL A C 1
ATOM 763 O O . VAL A 1 91 ? 5.380 7.878 0.447 1.00 47.72 91 VAL A O 1
ATOM 766 N N . ILE A 1 92 ? 5.690 9.161 -1.363 1.00 39.34 92 ILE A N 1
ATOM 767 C CA . ILE A 1 92 ? 5.716 10.426 -0.624 1.00 39.34 92 ILE A CA 1
ATOM 768 C C . ILE A 1 92 ? 4.260 10.893 -0.472 1.00 39.34 92 ILE A C 1
ATOM 770 O O . ILE A 1 92 ? 3.505 10.900 -1.447 1.00 39.34 92 ILE A O 1
ATOM 774 N N . SER A 1 93 ? 3.870 11.197 0.769 1.00 37.38 93 SER A N 1
ATOM 775 C CA . SER A 1 93 ? 2.650 11.938 1.112 1.00 37.38 93 SER A CA 1
ATOM 776 C C . SER A 1 93 ? 2.885 13.433 0.984 1.00 37.38 93 SER A C 1
ATOM 778 O O . SER A 1 93 ? 4.025 13.869 1.256 1.00 37.38 93 SER A O 1
#

Sequence (93 aa):
LLVSQLLYQWGEEGFLAHVDRVIDFYRKQRDALLAAADKWLSGLAEWQVPTAGMFLWVKIKGLHDVRKLIEEKAFKKEVKQEEKLHFFFKVIS

pLDDT: mean 74.85, std 17.93, range [37.38, 96.44]

Organism: Monodon monoceros (NCBI:txid40151)

InterPro domains:
  IPR015422 Pyridoxal phosphate-dependent transferase, small domain [G3DSA:3.90.1150.10] (11-90)
  IPR015424 Pyridoxal phosphate-dependent transferase [SSF53383] (7-71)
  IPR050859 Class-I pyridoxal-phosphate-dependent aminotransferase-like [PTHR42790] (2-80)

Radius of gyration: 17.92 Å; Cα contacts (8 Å, |Δi|>4): 72; chains: 1; bounding box: 42×23×47 Å

Mean predicted aligned error: 10.54 Å

Secondary structure (DSSP, 8-state):
-HHHHHHHHHHHHHHHHHHHHHHHHHHHHHHHHHHHHHHHHBTTEEE---SSSSEEEEEESS-S-HHHHHHHHTTTTT----SSSSEEEE---